Protein AF-A0A821USF9-F1 (afdb_monomer)

Secondary structure (DSSP, 8-state):
--SS---TTTGGGGGGGT-----S--S--SSGGGS-HHHHHHHHHHHHHHHHHH--S---

Foldseek 3Di:
DDDDDDDPVRCVCCVVVLDDDDDLAPDDDPDPVVQDPVRNVVSVVVVVVVCVVVVRPDDD

Structure (mmCIF, N/CA/C/O backbone):
data_AF-A0A821USF9-F1
#
_entry.id   AF-A0A821USF9-F1
#
loop_
_atom_site.group_PDB
_atom_site.id
_atom_site.type_symbol
_atom_site.label_atom_id
_atom_site.label_alt_id
_atom_site.label_comp_id
_atom_site.label_asym_id
_atom_site.label_entity_id
_atom_site.label_seq_id
_atom_site.pdbx_PDB_ins_code
_atom_site.Cartn_x
_atom_site.Cartn_y
_atom_site.Cartn_z
_atom_site.occupancy
_atom_site.B_iso_or_equiv
_atom_site.auth_seq_id
_atom_site.auth_comp_id
_atom_site.auth_asym_id
_atom_site.auth_atom_id
_atom_site.pdbx_PDB_model_num
ATOM 1 N N . LEU A 1 1 ? 15.253 -10.417 -8.993 1.00 69.50 1 LEU A N 1
ATOM 2 C CA . LEU A 1 1 ? 13.916 -9.941 -9.424 1.00 69.50 1 LEU A CA 1
ATOM 3 C C . LEU A 1 1 ? 13.981 -8.568 -10.102 1.00 69.50 1 LEU A C 1
ATOM 5 O O . LEU A 1 1 ? 13.208 -8.354 -11.020 1.00 69.50 1 LEU A O 1
ATOM 9 N N . ILE A 1 2 ? 14.929 -7.691 -9.748 1.00 80.38 2 ILE A N 1
ATOM 10 C CA . ILE A 1 2 ? 15.216 -6.432 -10.463 1.00 80.38 2 ILE A CA 1
ATOM 11 C C . ILE A 1 2 ? 16.737 -6.208 -10.556 1.00 80.38 2 ILE A C 1
ATOM 13 O O . ILE A 1 2 ? 17.447 -6.677 -9.665 1.00 80.38 2 ILE A O 1
ATOM 17 N N . PRO A 1 3 ? 17.244 -5.558 -11.625 1.00 81.69 3 PRO A N 1
ATOM 18 C CA . PRO A 1 3 ? 18.683 -5.459 -11.900 1.00 81.69 3 PRO A CA 1
ATOM 19 C C . PRO A 1 3 ? 19.422 -4.424 -11.039 1.00 81.69 3 PRO A C 1
ATOM 21 O O . PRO A 1 3 ? 20.619 -4.567 -10.832 1.00 81.69 3 PRO A O 1
ATOM 24 N N . ASN A 1 4 ? 18.724 -3.403 -10.535 1.00 86.69 4 ASN A N 1
ATOM 25 C CA . ASN A 1 4 ? 19.281 -2.347 -9.687 1.00 86.69 4 ASN A CA 1
ATOM 26 C C . ASN A 1 4 ? 18.334 -2.058 -8.517 1.00 86.69 4 ASN A C 1
ATOM 28 O O . ASN A 1 4 ? 17.141 -2.362 -8.601 1.00 86.69 4 ASN A O 1
ATOM 32 N N . ALA A 1 5 ? 18.858 -1.449 -7.452 1.00 90.38 5 ALA A N 1
ATOM 33 C CA . ALA A 1 5 ? 18.041 -0.959 -6.348 1.00 90.38 5 ALA A CA 1
ATOM 34 C C . ALA A 1 5 ? 17.129 0.191 -6.806 1.00 90.38 5 ALA A C 1
ATOM 36 O O . ALA A 1 5 ? 17.537 1.048 -7.592 1.00 90.38 5 ALA A O 1
ATOM 37 N N . PHE A 1 6 ? 15.902 0.198 -6.292 1.00 93.88 6 PHE A N 1
ATOM 38 C CA . PHE A 1 6 ? 14.923 1.260 -6.504 1.00 93.88 6 PHE A CA 1
ATOM 39 C C . PHE A 1 6 ? 14.858 2.169 -5.276 1.00 93.88 6 PHE A C 1
ATOM 41 O O . PHE A 1 6 ? 15.124 1.739 -4.153 1.00 93.88 6 PHE A O 1
ATOM 48 N N . THR A 1 7 ? 14.495 3.424 -5.503 1.00 95.62 7 THR A N 1
ATOM 49 C CA . THR A 1 7 ? 14.190 4.420 -4.474 1.00 95.62 7 THR A CA 1
ATOM 50 C C . THR A 1 7 ? 12.748 4.887 -4.658 1.00 95.62 7 THR A C 1
ATOM 52 O O . THR A 1 7 ? 12.119 4.592 -5.675 1.00 95.62 7 THR A O 1
ATOM 55 N N . ALA A 1 8 ? 12.222 5.650 -3.698 1.00 95.50 8 ALA A N 1
ATOM 56 C CA . ALA A 1 8 ? 10.902 6.267 -3.841 1.00 95.50 8 ALA A CA 1
ATOM 57 C C . ALA A 1 8 ? 10.803 7.161 -5.096 1.00 95.50 8 ALA A C 1
ATOM 59 O O . ALA A 1 8 ? 9.739 7.278 -5.686 1.00 95.50 8 ALA A O 1
ATOM 60 N N . ASP A 1 9 ? 11.918 7.733 -5.56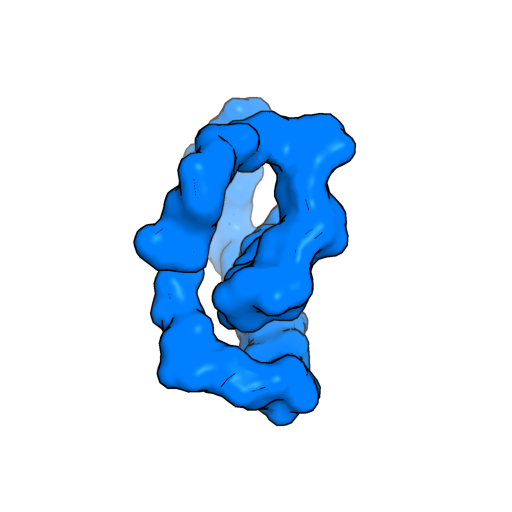3 1.00 96.50 9 ASP A N 1
ATOM 61 C CA . ASP A 1 9 ? 11.927 8.600 -6.747 1.00 96.50 9 ASP A CA 1
ATOM 62 C C . ASP A 1 9 ? 11.715 7.844 -8.065 1.00 96.50 9 ASP A C 1
ATOM 64 O O . ASP A 1 9 ? 11.451 8.469 -9.089 1.00 96.50 9 ASP A O 1
ATOM 68 N N . ASN A 1 10 ? 11.882 6.517 -8.087 1.00 95.12 10 ASN A N 1
ATOM 69 C CA . ASN A 1 10 ? 11.806 5.721 -9.316 1.00 95.12 10 ASN A CA 1
ATOM 70 C C . ASN A 1 10 ? 10.875 4.502 -9.232 1.00 95.12 10 ASN A C 1
ATOM 72 O O . ASN A 1 10 ? 10.770 3.747 -10.206 1.00 95.12 10 ASN A O 1
ATOM 76 N N . ASP A 1 11 ? 10.153 4.335 -8.122 1.00 95.06 11 ASP A N 1
ATOM 77 C CA . ASP A 1 11 ? 9.219 3.229 -7.893 1.00 95.06 11 ASP A CA 1
ATOM 78 C C . ASP A 1 11 ? 8.050 3.198 -8.897 1.00 95.06 11 ASP A C 1
ATOM 80 O O . ASP A 1 11 ? 7.541 2.124 -9.226 1.00 95.06 11 ASP A O 1
ATOM 84 N N . PHE A 1 12 ? 7.710 4.337 -9.507 1.00 95.81 12 PHE A N 1
ATOM 85 C CA . PHE A 1 12 ? 6.716 4.452 -10.576 1.00 95.81 12 PHE A CA 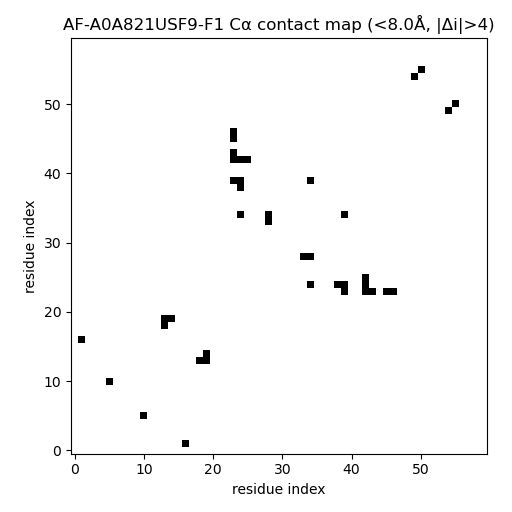1
ATOM 86 C C . PHE A 1 12 ? 7.033 3.585 -11.806 1.00 95.81 12 PHE A C 1
ATOM 88 O O . PHE A 1 12 ? 6.148 3.309 -12.617 1.00 95.81 12 PHE A O 1
ATOM 95 N N . ARG A 1 13 ? 8.286 3.133 -11.969 1.00 95.19 13 ARG A N 1
ATOM 96 C CA . ARG A 1 13 ? 8.696 2.221 -13.049 1.00 95.19 13 ARG A CA 1
ATOM 97 C C . ARG A 1 13 ? 8.532 0.743 -12.695 1.00 95.19 13 ARG A C 1
ATOM 99 O O . ARG A 1 13 ? 8.660 -0.093 -13.585 1.00 95.19 13 ARG A O 1
ATOM 106 N N . MET A 1 14 ? 8.232 0.396 -11.444 1.00 94.50 14 MET A N 1
ATOM 107 C CA . MET A 1 14 ? 8.059 -0.995 -11.000 1.00 94.50 14 MET A CA 1
ATOM 108 C C . MET A 1 14 ? 6.999 -1.801 -11.772 1.00 94.50 14 MET A C 1
ATOM 110 O O . MET A 1 14 ? 7.221 -3.003 -11.961 1.00 94.50 14 MET A O 1
ATOM 114 N N . PRO A 1 15 ? 5.931 -1.197 -12.340 1.00 94.56 15 PRO A N 1
ATOM 115 C CA . PRO A 1 15 ? 5.023 -1.916 -13.231 1.00 94.56 15 PRO A CA 1
ATOM 116 C C . PRO A 1 15 ? 5.715 -2.561 -14.445 1.00 94.56 15 PRO A C 1
ATOM 118 O O . PRO A 1 15 ? 5.249 -3.594 -14.918 1.00 94.56 15 PRO A O 1
ATOM 121 N N . GLN A 1 16 ? 6.862 -2.033 -14.903 1.00 94.56 16 GLN A N 1
ATOM 122 C CA . GLN A 1 16 ? 7.684 -2.640 -15.970 1.00 94.56 16 GLN A CA 1
ATOM 123 C C . GLN A 1 16 ? 8.221 -4.029 -15.581 1.00 94.56 16 GLN A C 1
ATOM 125 O O . GLN A 1 16 ? 8.525 -4.841 -16.450 1.00 94.56 16 GLN A O 1
ATOM 130 N N . TYR A 1 17 ? 8.306 -4.311 -14.280 1.00 93.94 17 TYR A N 1
ATOM 131 C CA . TYR A 1 17 ? 8.741 -5.586 -13.709 1.00 93.94 17 TYR A CA 1
ATOM 132 C C . TYR A 1 17 ? 7.568 -6.415 -13.161 1.00 93.94 17 TYR A C 1
ATOM 134 O O . TYR A 1 17 ? 7.785 -7.415 -12.480 1.00 93.94 17 TYR A O 1
ATOM 142 N N . GLY A 1 18 ? 6.322 -6.014 -13.441 1.00 93.75 18 GLY A N 1
ATOM 143 C CA . GLY A 1 18 ? 5.121 -6.715 -12.978 1.00 93.75 18 GLY A CA 1
ATOM 144 C C . GLY A 1 18 ? 4.824 -6.542 -11.486 1.00 93.75 18 GLY A C 1
ATOM 145 O O . GLY A 1 18 ? 4.115 -7.368 -10.915 1.00 93.75 18 GLY A O 1
ATOM 146 N N . ILE A 1 19 ? 5.361 -5.493 -10.858 1.00 95.31 19 ILE A N 1
ATOM 147 C CA . ILE A 1 19 ? 5.158 -5.172 -9.440 1.00 95.31 19 ILE A CA 1
ATOM 148 C C . ILE A 1 19 ? 4.413 -3.839 -9.344 1.00 95.31 19 ILE A C 1
ATOM 150 O O . ILE A 1 19 ? 4.803 -2.859 -9.974 1.00 95.31 19 ILE A O 1
ATOM 154 N N . GLY A 1 20 ? 3.340 -3.802 -8.556 1.00 95.88 20 GLY A N 1
ATOM 155 C CA . GLY A 1 20 ? 2.561 -2.592 -8.295 1.00 95.88 20 GLY A CA 1
ATOM 156 C C . GLY A 1 20 ? 2.418 -2.332 -6.801 1.00 95.88 20 GLY A C 1
ATOM 157 O O . GLY A 1 20 ? 2.520 -3.256 -5.996 1.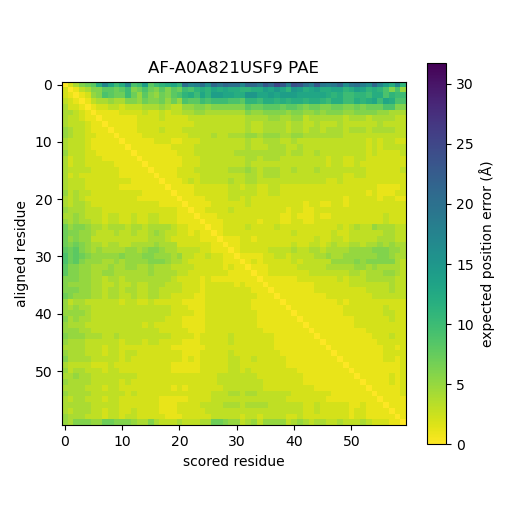00 95.88 20 GLY A O 1
ATOM 158 N N . PHE A 1 21 ? 2.145 -1.079 -6.446 1.00 96.69 21 PHE A N 1
ATOM 159 C CA . PHE A 1 21 ? 1.942 -0.649 -5.066 1.00 96.69 21 PHE A CA 1
ATOM 160 C C . PHE A 1 21 ? 0.553 -0.046 -4.883 1.00 96.69 21 PHE A C 1
ATOM 162 O O . PHE A 1 21 ? 0.008 0.614 -5.769 1.00 96.69 21 PHE A O 1
ATOM 169 N N . THR A 1 22 ? -0.026 -0.267 -3.711 1.00 97.00 22 THR A N 1
ATOM 170 C CA . THR A 1 22 ? -1.243 0.402 -3.256 1.00 97.00 22 THR A CA 1
ATOM 171 C C . THR A 1 22 ? -1.266 0.376 -1.736 1.00 97.00 22 THR A C 1
ATOM 173 O O . THR A 1 22 ? -0.700 -0.521 -1.121 1.00 97.00 22 THR A O 1
ATOM 176 N N . ASN A 1 23 ? -1.978 1.324 -1.138 1.00 96.31 23 ASN A N 1
ATOM 177 C CA . ASN A 1 23 ? -2.255 1.323 0.293 1.00 96.31 23 ASN A CA 1
ATOM 178 C C . ASN A 1 23 ? -3.667 0.797 0.558 1.00 96.31 23 ASN A C 1
ATOM 180 O O . ASN A 1 23 ? -4.560 0.963 -0.282 1.00 96.31 23 ASN A O 1
ATOM 184 N N . ILE A 1 24 ? -3.857 0.187 1.729 1.00 96.69 24 ILE A N 1
ATOM 185 C CA . ILE A 1 24 ? -5.182 -0.181 2.239 1.00 96.69 24 ILE A CA 1
ATOM 186 C C . ILE A 1 24 ? -5.949 1.062 2.705 1.00 96.69 24 ILE A C 1
ATOM 188 O O . ILE A 1 24 ? -7.112 1.226 2.360 1.00 96.69 24 ILE A O 1
ATOM 192 N N . VAL A 1 25 ? -5.277 1.995 3.385 1.00 97.38 25 VAL A N 1
ATOM 193 C CA . VAL A 1 25 ? -5.839 3.282 3.820 1.00 97.38 25 VAL A CA 1
ATOM 194 C C . VAL A 1 25 ? -5.106 4.419 3.112 1.00 97.38 25 VAL A C 1
ATOM 196 O O . VAL A 1 25 ? -3.880 4.437 3.068 1.00 97.38 25 VAL A O 1
ATOM 199 N N . GLN A 1 26 ? -5.858 5.357 2.529 1.00 94.19 26 GLN A N 1
ATOM 200 C CA . GLN A 1 26 ? -5.296 6.477 1.757 1.00 94.19 26 GLN A CA 1
ATOM 201 C C . GLN A 1 26 ? -4.860 7.659 2.627 1.00 94.19 26 GLN A C 1
ATOM 203 O O . GLN A 1 26 ? -3.994 8.435 2.228 1.00 94.19 26 GLN A O 1
ATOM 208 N N . ARG A 1 27 ? -5.478 7.826 3.801 1.00 95.69 27 ARG A N 1
ATOM 209 C CA . ARG A 1 27 ? -5.140 8.907 4.724 1.00 95.69 27 ARG A CA 1
ATOM 210 C C . ARG A 1 27 ? -3.731 8.670 5.291 1.00 95.69 27 ARG A C 1
ATOM 212 O O . ARG A 1 27 ? -3.497 7.606 5.860 1.00 95.69 27 ARG A O 1
ATOM 219 N N . PRO A 1 28 ? -2.819 9.653 5.220 1.00 96.31 28 PRO A N 1
ATOM 220 C CA . PRO A 1 28 ? -1.531 9.559 5.893 1.00 96.31 28 PRO A CA 1
ATOM 221 C C . PRO A 1 28 ? -1.684 9.503 7.419 1.00 96.31 28 PRO A C 1
ATOM 223 O O . PRO A 1 28 ? -2.531 10.184 8.008 1.00 96.31 28 PRO A O 1
ATOM 226 N N . SER A 1 29 ? -0.816 8.737 8.071 1.00 95.69 29 SER A N 1
ATOM 227 C CA . SER A 1 29 ? -0.677 8.696 9.526 1.00 95.69 29 SER A CA 1
ATOM 228 C C . SER A 1 29 ? 0.797 8.671 9.928 1.00 95.69 29 SER A C 1
ATOM 230 O O . SER A 1 29 ? 1.665 8.394 9.100 1.00 95.69 29 SER A O 1
ATOM 232 N N . LYS A 1 30 ? 1.099 8.999 11.192 1.00 96.62 30 LYS A N 1
ATOM 233 C CA . LYS A 1 30 ? 2.481 8.946 11.694 1.00 96.62 30 LYS A CA 1
ATOM 234 C C . LYS A 1 30 ? 2.927 7.503 11.895 1.00 96.62 30 LYS A C 1
ATOM 236 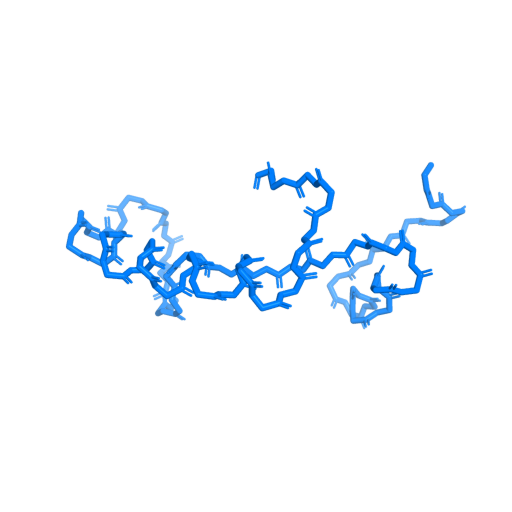O O . LYS A 1 30 ? 4.073 7.173 11.609 1.00 96.62 30 LYS A O 1
ATOM 241 N N . ALA A 1 31 ? 2.019 6.660 12.379 1.00 95.88 31 ALA A N 1
ATOM 242 C CA . ALA A 1 31 ? 2.242 5.239 12.574 1.00 95.88 31 ALA A CA 1
ATOM 243 C C . ALA A 1 31 ? 1.032 4.412 12.119 1.00 95.88 31 ALA A C 1
ATOM 245 O O . ALA A 1 31 ? -0.095 4.907 12.025 1.00 95.88 31 ALA A O 1
ATOM 246 N N . GLY A 1 32 ? 1.253 3.115 11.885 1.00 93.50 32 GLY A N 1
ATOM 247 C CA . GLY A 1 32 ? 0.170 2.172 11.581 1.00 93.50 32 GLY A CA 1
ATOM 248 C C . GLY A 1 32 ? -0.821 1.998 12.739 1.00 93.50 32 GLY A C 1
ATOM 249 O O . GLY A 1 32 ? -1.984 1.701 12.502 1.00 93.50 32 GLY A O 1
ATOM 250 N N . SER A 1 33 ? -0.393 2.254 13.981 1.00 96.44 33 SER A N 1
ATOM 251 C CA . SER A 1 33 ? -1.255 2.249 15.174 1.00 96.44 33 SER A CA 1
ATOM 252 C C . SER A 1 33 ? -2.304 3.361 15.187 1.00 96.44 33 SER A C 1
ATOM 254 O O . SER A 1 33 ? -3.286 3.255 15.913 1.00 96.44 33 SER A O 1
ATOM 256 N N . ASP A 1 34 ? -2.107 4.415 14.392 1.00 97.12 34 ASP A N 1
ATOM 257 C CA . ASP A 1 34 ? -3.044 5.538 14.278 1.00 97.12 34 ASP A CA 1
ATOM 258 C C . ASP A 1 34 ? -4.153 5.267 13.243 1.00 97.12 34 ASP A C 1
ATOM 260 O O . ASP A 1 34 ? -4.956 6.155 12.934 1.00 97.12 34 ASP A O 1
ATOM 264 N N . ILE A 1 35 ? -4.150 4.077 12.637 1.00 97.00 35 ILE A N 1
ATOM 265 C CA . ILE A 1 35 ? -5.157 3.638 11.677 1.00 97.00 35 ILE A CA 1
ATOM 266 C C . ILE A 1 35 ? -6.213 2.834 12.429 1.00 97.00 35 ILE A C 1
ATOM 268 O O . ILE A 1 35 ? -5.918 1.855 13.118 1.00 97.00 35 ILE A O 1
ATOM 272 N N . THR A 1 36 ? -7.465 3.247 12.285 1.00 97.69 36 THR A N 1
ATOM 273 C CA . THR A 1 36 ? -8.595 2.588 12.941 1.00 97.69 36 THR A CA 1
ATOM 274 C C . THR A 1 36 ? -9.017 1.313 12.205 1.00 97.69 36 THR A C 1
ATOM 276 O O . THR A 1 36 ? -8.767 1.133 11.012 1.00 97.69 36 THR A O 1
ATOM 279 N N . LYS A 1 37 ? -9.713 0.411 12.910 1.00 97.44 37 LYS A N 1
ATOM 280 C CA . LYS A 1 37 ? -10.281 -0.806 12.299 1.00 97.44 37 LYS A CA 1
ATOM 281 C C . 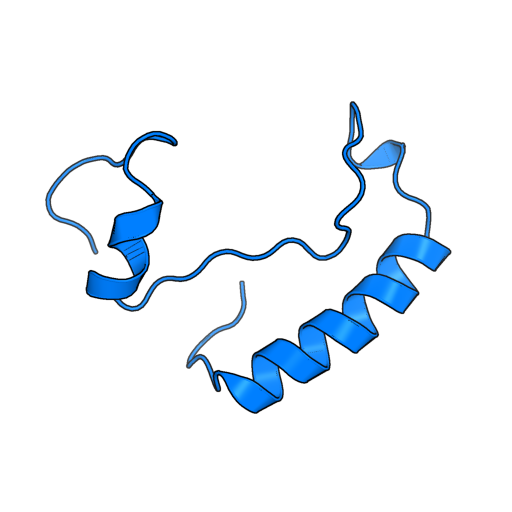LYS A 1 37 ? -11.299 -0.486 11.202 1.00 97.44 37 LYS A C 1
ATOM 283 O O . LYS A 1 37 ? -11.363 -1.209 10.209 1.00 97.44 37 LYS A O 1
ATOM 288 N N . ASP A 1 38 ? -12.055 0.593 11.366 1.00 97.56 38 ASP A N 1
ATOM 289 C CA . ASP A 1 38 ? -13.068 1.014 10.397 1.00 97.56 38 ASP A CA 1
ATOM 290 C C . ASP A 1 38 ? -12.410 1.487 9.095 1.00 97.56 38 ASP A C 1
ATOM 292 O O . ASP A 1 38 ? -12.830 1.086 8.011 1.00 97.56 38 ASP A O 1
ATOM 296 N N . GLU A 1 39 ? -11.307 2.241 9.190 1.00 97.81 39 GLU A N 1
ATOM 297 C CA . GLU A 1 39 ? -10.511 2.635 8.021 1.00 97.81 39 GLU A CA 1
ATOM 298 C C . GLU A 1 39 ? -9.932 1.421 7.287 1.00 97.81 39 GLU A C 1
ATOM 300 O O . GLU A 1 39 ? -9.984 1.366 6.060 1.00 97.81 39 GLU A O 1
ATOM 305 N N . ILE A 1 40 ? -9.420 0.428 8.021 1.00 97.56 40 ILE A N 1
ATOM 306 C CA . ILE A 1 40 ? -8.911 -0.820 7.430 1.00 97.56 40 ILE A CA 1
ATOM 307 C C . ILE A 1 40 ? -10.033 -1.576 6.716 1.00 97.56 40 ILE A C 1
ATOM 309 O O . ILE A 1 40 ? -9.831 -2.050 5.600 1.00 97.56 40 ILE A O 1
ATOM 313 N N . THR A 1 41 ? -11.209 -1.678 7.336 1.00 97.81 41 THR A N 1
ATOM 314 C CA . THR A 1 41 ? -12.355 -2.415 6.784 1.00 97.81 41 THR A CA 1
ATOM 315 C C . THR A 1 41 ? -12.851 -1.764 5.494 1.00 97.81 41 THR A C 1
ATOM 317 O O . THR A 1 41 ? -12.950 -2.435 4.468 1.00 97.81 41 THR A O 1
ATOM 320 N N . ALA A 1 42 ? -13.054 -0.444 5.501 1.00 97.44 42 ALA A N 1
ATOM 321 C CA . ALA A 1 42 ? -13.416 0.310 4.301 1.00 97.44 42 ALA A CA 1
ATOM 322 C C . ALA A 1 42 ? -12.320 0.228 3.219 1.00 97.44 42 ALA A C 1
ATOM 324 O O . ALA A 1 42 ? -12.595 0.064 2.029 1.00 97.44 42 ALA A O 1
ATOM 325 N N . GLY A 1 43 ? -11.053 0.292 3.635 1.00 97.75 43 GLY A N 1
ATOM 326 C CA . GLY A 1 43 ? -9.896 0.131 2.763 1.00 97.75 43 GLY A CA 1
ATOM 327 C C . GLY A 1 43 ? -9.832 -1.236 2.082 1.00 97.75 43 GLY A C 1
ATOM 328 O O . GLY A 1 43 ? -9.520 -1.323 0.892 1.00 97.75 43 GLY A O 1
ATOM 329 N N . ALA A 1 44 ? -10.172 -2.303 2.806 1.00 97.62 44 ALA A N 1
ATOM 330 C CA . ALA A 1 44 ? -10.196 -3.665 2.287 1.00 97.62 44 ALA A CA 1
ATOM 331 C C . ALA A 1 44 ? -11.230 -3.829 1.164 1.00 97.62 44 ALA A C 1
ATOM 333 O O . ALA A 1 44 ? -10.926 -4.447 0.144 1.00 97.62 44 ALA A O 1
ATOM 334 N N . GLU A 1 45 ? -12.417 -3.231 1.289 1.00 97.56 45 GLU A N 1
ATOM 335 C CA . GLU A 1 45 ? -13.441 -3.275 0.237 1.00 97.56 45 GLU A CA 1
ATOM 336 C C . GLU A 1 45 ? -12.944 -2.640 -1.070 1.00 97.56 45 GLU A C 1
ATOM 338 O O . GLU A 1 45 ? -13.067 -3.232 -2.149 1.00 97.56 45 GLU A O 1
ATOM 3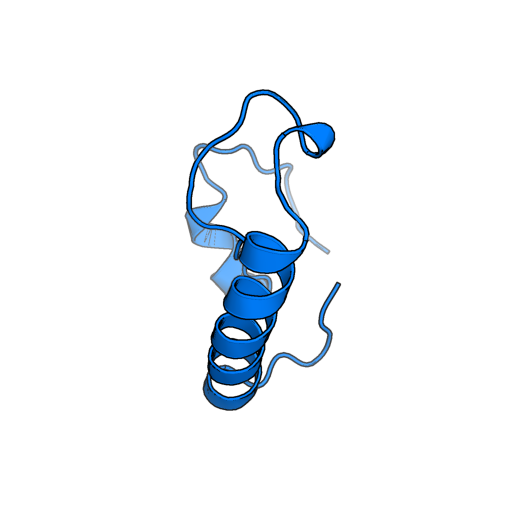43 N N . LEU A 1 46 ? -12.308 -1.469 -0.978 1.00 97.50 46 LEU A N 1
ATOM 344 C CA . LEU A 1 46 ? -11.712 -0.780 -2.126 1.00 97.50 46 LEU A CA 1
ATOM 345 C C . LEU A 1 46 ? -10.521 -1.554 -2.707 1.00 97.50 46 LEU A C 1
ATOM 347 O O . LEU A 1 46 ? -10.363 -1.646 -3.929 1.00 97.50 46 LEU A O 1
ATOM 351 N N . LEU A 1 47 ? -9.682 -2.139 -1.851 1.00 97.81 47 LEU A N 1
ATOM 352 C CA . LEU A 1 47 ? -8.556 -2.963 -2.276 1.00 97.81 47 LEU A CA 1
ATOM 353 C C . LEU A 1 47 ? -9.037 -4.198 -3.047 1.00 97.81 47 LEU A C 1
ATOM 355 O O . LEU A 1 47 ? -8.480 -4.518 -4.097 1.00 97.81 47 LEU A O 1
ATOM 359 N N . MET A 1 48 ? -10.116 -4.842 -2.600 1.00 98.06 48 MET A N 1
ATOM 360 C CA . MET A 1 48 ? -10.710 -5.978 -3.305 1.00 98.06 48 MET A CA 1
ATOM 361 C C . MET A 1 48 ? -11.220 -5.600 -4.699 1.00 98.06 48 MET A C 1
ATOM 363 O O . MET A 1 48 ? -11.080 -6.392 -5.634 1.00 98.06 48 MET A O 1
ATOM 367 N N . GLN A 1 49 ? -11.762 -4.393 -4.880 1.00 98.19 49 GLN A N 1
ATOM 368 C CA . GLN A 1 49 ? -12.138 -3.895 -6.208 1.00 98.19 49 GLN A CA 1
ATOM 369 C C . GLN A 1 49 ? -10.909 -3.741 -7.115 1.00 98.19 49 GLN A C 1
ATOM 371 O O . GLN A 1 49 ? -10.928 -4.208 -8.256 1.00 98.19 49 GLN A O 1
ATOM 376 N N . 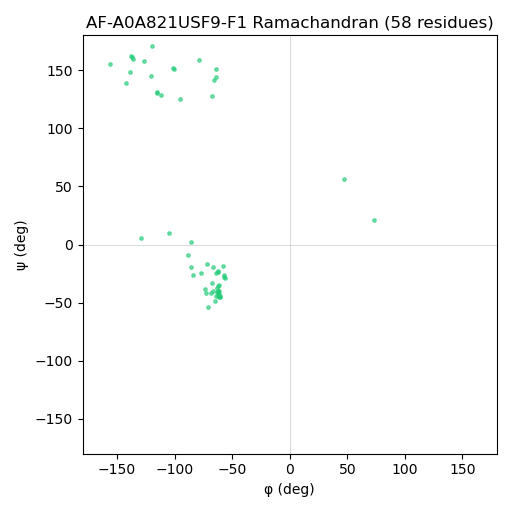LYS A 1 50 ? -9.809 -3.177 -6.597 1.00 97.94 50 LYS A N 1
ATOM 377 C CA . LYS A 1 50 ? -8.538 -3.071 -7.336 1.00 97.94 50 LYS A CA 1
ATOM 378 C C . LYS A 1 50 ? -7.982 -4.447 -7.704 1.00 97.94 50 LYS A C 1
ATOM 380 O O . LYS A 1 50 ? -7.606 -4.655 -8.853 1.00 97.94 50 LYS A O 1
ATOM 385 N N . ILE A 1 51 ? -7.974 -5.405 -6.777 1.00 98.12 51 ILE A N 1
ATOM 386 C CA . ILE A 1 51 ? -7.493 -6.772 -7.040 1.00 98.12 51 ILE A CA 1
ATOM 387 C C . ILE A 1 51 ? -8.320 -7.429 -8.151 1.00 98.12 51 ILE A C 1
ATOM 389 O O . ILE A 1 51 ? -7.749 -8.003 -9.075 1.00 98.12 51 ILE A O 1
ATOM 393 N N . LYS A 1 52 ? -9.653 -7.300 -8.118 1.00 98.25 52 LYS A N 1
ATOM 394 C CA . LYS A 1 52 ? -10.532 -7.820 -9.180 1.00 98.25 52 LYS A CA 1
ATOM 395 C C . LYS A 1 52 ? -10.279 -7.151 -10.532 1.00 98.25 52 LYS A C 1
ATOM 397 O O . LYS A 1 52 ? -10.341 -7.825 -11.556 1.0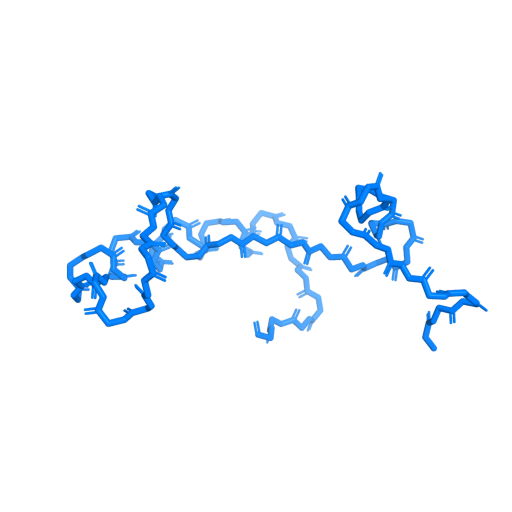0 98.25 52 LYS A O 1
ATOM 402 N N . MET A 1 53 ? -9.988 -5.851 -10.539 1.00 98.19 53 MET A N 1
ATOM 403 C CA . MET A 1 53 ? -9.704 -5.087 -11.754 1.00 98.19 53 MET A CA 1
ATOM 404 C C . MET A 1 53 ? -8.349 -5.464 -12.369 1.00 98.19 53 MET A C 1
ATOM 406 O O . MET A 1 53 ? -8.283 -5.824 -13.544 1.00 98.19 53 MET A O 1
ATOM 410 N N . TYR A 1 54 ? -7.274 -5.406 -11.580 1.00 97.50 54 TYR A N 1
ATOM 411 C CA . TYR A 1 54 ? -5.901 -5.591 -12.062 1.00 97.50 54 TYR A CA 1
ATOM 412 C C . TYR A 1 54 ? -5.464 -7.059 -12.130 1.00 97.50 54 TYR A C 1
ATOM 414 O O . TYR A 1 54 ? -4.522 -7.372 -12.853 1.00 97.50 54 TYR A O 1
ATOM 422 N N . ARG A 1 55 ? -6.150 -7.960 -11.412 1.00 97.56 55 ARG A N 1
ATOM 423 C CA . ARG A 1 55 ? -5.905 -9.414 -11.385 1.00 97.56 55 ARG A CA 1
ATOM 424 C C . ARG A 1 55 ? -4.419 -9.772 -11.203 1.00 97.56 55 ARG A C 1
ATOM 426 O O . ARG A 1 55 ? -3.854 -10.477 -12.044 1.00 97.56 55 ARG A O 1
ATOM 433 N N . PRO A 1 56 ? -3.761 -9.285 -10.131 1.00 97.69 56 PRO A N 1
ATOM 434 C CA . PRO A 1 56 ? -2.371 -9.632 -9.875 1.00 97.69 56 PRO A CA 1
ATOM 435 C C . PRO A 1 56 ? -2.238 -11.135 -9.606 1.00 97.69 56 PRO A C 1
ATOM 437 O O . PRO A 1 56 ? -3.150 -11.771 -9.079 1.00 97.69 56 PRO A O 1
ATOM 440 N N . LYS A 1 57 ? -1.075 -11.705 -9.935 1.00 97.62 57 LYS A N 1
ATOM 441 C CA . LYS A 1 57 ? -0.790 -13.123 -9.658 1.00 97.62 57 LYS A CA 1
ATOM 442 C C . LYS A 1 57 ? -0.683 -13.411 -8.160 1.00 97.62 57 LYS A C 1
ATOM 444 O O . LYS A 1 57 ? -1.003 -14.511 -7.729 1.00 97.62 57 LYS A O 1
ATOM 449 N N . ILE A 1 58 ? -0.182 -12.440 -7.397 1.00 97.06 58 ILE A N 1
ATOM 450 C CA . ILE A 1 58 ? 0.079 -12.530 -5.960 1.00 97.06 58 ILE A CA 1
ATOM 451 C C . ILE A 1 58 ? -0.273 -11.174 -5.343 1.00 97.06 58 ILE A C 1
ATOM 453 O O . ILE A 1 58 ? 0.037 -10.135 -5.927 1.00 97.06 58 ILE A O 1
ATOM 457 N N . VAL A 1 59 ? -0.909 -11.198 -4.174 1.00 96.75 59 VAL A N 1
ATOM 458 C CA . VAL A 1 59 ? -1.105 -10.036 -3.298 1.00 96.75 59 VAL A CA 1
ATOM 459 C C . VAL A 1 59 ? -0.266 -10.289 -2.048 1.00 96.75 59 VAL A C 1
ATOM 461 O O . VAL A 1 59 ? -0.345 -11.385 -1.493 1.00 96.75 59 VAL A O 1
ATOM 464 N N . VAL A 1 60 ? 0.567 -9.316 -1.674 1.00 93.69 60 VAL A N 1
ATOM 465 C CA . VAL A 1 60 ? 1.497 -9.373 -0.531 1.00 93.69 60 VAL A CA 1
ATOM 466 C C . VAL A 1 60 ? 1.044 -8.389 0.533 1.00 93.69 60 VAL A C 1
ATOM 468 O O . VAL A 1 60 ? 0.603 -7.288 0.132 1.00 93.69 60 VAL A O 1
#

Organism: NCBI:txid392032

pLDDT: mean 95.24, std 4.75, range [69.5, 98.25]

Sequence (60 aa):
LIPNAFTADNDFRMPQYGIGFTNIVQRPSKAGSDITKDEITAGAELLMQKIKMYRPKIVV

Mean predicted aligned error: 3.11 Å

InterPro domains:
  IPR015637 Uracil DNA glycosylase family 2 [PTHR12159] (1-60)
  IPR036895 Uracil-DNA glycosylase-like domain superfamily [G3DSA:3.40.470.10] (1-60)
  IPR036895 Uracil-DNA glycosylase-like domain superfamily [SSF52141] (3-60)

Radius of gyration: 13.85 Å; Cα contacts (8 Å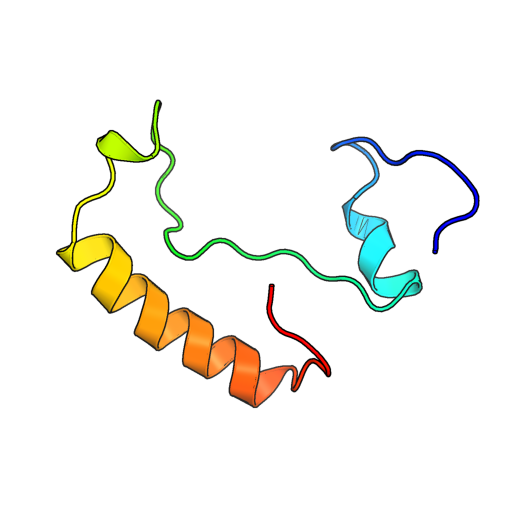, |Δi|>4): 20; chains: 1; bounding box: 33×23×31 Å

Solvent-accessible surface area (backbone atoms only — not comparable to full-atom values): 4122 Å² total; per-residue (Å²): 143,71,96,66,91,79,51,90,91,53,50,88,54,34,58,83,73,76,42,85,89,84,70,56,56,86,74,88,66,96,47,78,85,74,58,54,71,65,51,48,53,58,16,47,58,56,45,52,53,48,45,68,73,69,58,65,98,70,88,134